Protein AF-A0A8S9JTK6-F1 (afdb_monomer)

Organism: Brassica cretica (NCBI:txid69181)

Secondary structure (DSSP, 8-state):
-EEEEHHHHS-TTTTT-EEEE--TT-B-TTS-BHHHHHHHHHHHH-----HHHHHHHHHHTSGGG------SS-EEESSSSSEEEEE-TTS-HHHHHHHHHHHH----EEGGGG-GGGTTEEEEE--S-HHHHHHHHHHHHHHT-

Foldseek 3Di:
DDKFACCWQPVCPVLDDIDDDQDQPDADPVRHGPVVVVVVCCVPVHDDGDPVSVVSVVVSPDPPRADDDDDPFPWDDPRRTQKIKGAAPPDFLVVVQVCLCVQQVDGWARQCVVPPVGTRIIIDGNDDDPVVNVSSVVSVVVVPD

Nearest PDB structures (foldseek):
  3ei8-assembly1_B  TM=8.251E-01  e=1.585E-19  Arabidopsis thaliana
  3ei6-assembly1_B  TM=8.222E-01  e=2.039E-19  Arabidopsis thaliana
  3eia-assembly1_B  TM=8.242E-01  e=7.175E-19  Arabidopsis thaliana
  4fl0-assembly1_A  TM=8.344E-01  e=3.163E-14  Arabidopsis thaliana
  3qgu-assembly1_A  TM=8.2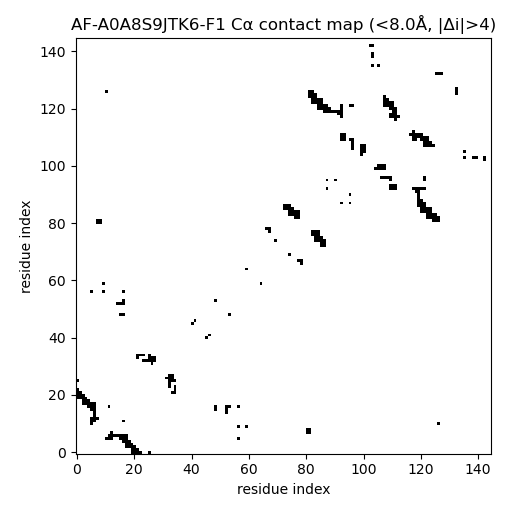63E-01  e=6.728E-14  Chlamydomonas reinhardtii

pLDDT: mean 79.32, std 15.25, range [37.34, 97.19]

Sequence (145 aa):
METASFSKYAGFTGVRLGWTVIPKQLLYSDGFPVAKDFNRIVCTCFNGASNLSQAGALACLTPQGLETHSLGYDVYGGKNAPYVWVHFPNQSSWDVFAEILGKTHVVTTPGSGFGPGGEGFVRVSAFGHRENILEACLRFKKLYK

InterPro domains:
  IPR015421 Pyridoxal phosphate-dependent transferase, major domain [G3DSA:3.40.640.10] (1-60)
  IPR015422 Pyridoxal phospha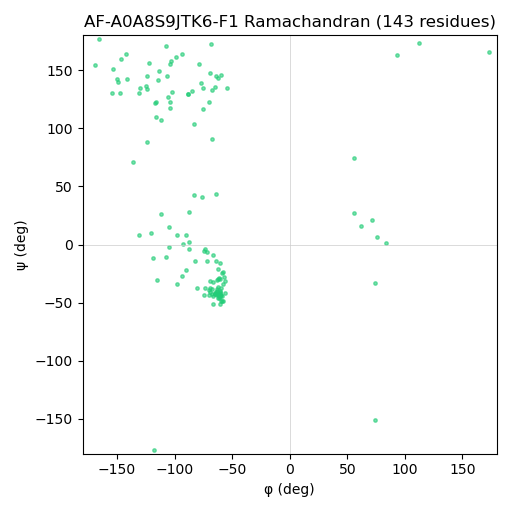te-dependent transferase, small domain [G3DSA:3.90.1150.10] (61-145)
  IPR015424 Pyridoxal phosphate-dependent transferase [SSF53383] (4-144)
  IPR019942 LL-diaminopimelate aminotransferase/aminotransferase ALD1 [PTHR43144] (1-145)

Solvent-accessible surface area (backbone atoms only — not comparable to full-atom values): 8696 Å² total; per-residue (Å²): 118,49,78,53,45,38,37,63,76,70,67,24,68,87,56,60,44,64,54,71,51,63,57,84,87,43,51,46,97,88,64,51,49,49,52,58,56,53,48,55,47,42,74,70,78,47,91,73,75,57,68,69,36,52,55,53,53,61,64,62,75,44,89,89,76,78,86,83,90,90,70,101,58,64,65,43,71,45,81,90,39,62,33,35,40,36,58,40,84,100,42,56,16,62,56,54,36,51,49,44,32,73,78,60,72,45,88,64,41,38,19,44,82,79,38,81,89,24,54,26,21,36,38,42,71,65,81,64,58,69,70,56,49,52,49,51,52,51,42,49,54,64,74,75,104

Radius of gyration: 19.82 Å; Cα contacts (8 Å, |Δi|>4): 180; chains: 1; bounding box: 39×30×56 Å

Structure (mmCIF, N/CA/C/O backbone):
data_AF-A0A8S9JTK6-F1
#
_entry.id   AF-A0A8S9JTK6-F1
#
loop_
_atom_site.group_PDB
_atom_site.id
_atom_site.type_symbol
_atom_site.label_atom_id
_atom_site.label_alt_id
_atom_site.label_comp_id
_atom_site.label_asym_id
_atom_site.label_entity_id
_atom_site.label_seq_id
_atom_site.pdbx_PDB_ins_code
_atom_site.Cartn_x
_atom_site.Cartn_y
_atom_site.Cartn_z
_atom_site.occupancy
_atom_site.B_iso_or_equiv
_atom_site.auth_seq_id
_atom_site.auth_comp_id
_atom_site.auth_asym_id
_atom_site.auth_atom_id
_atom_site.pdbx_PDB_model_num
ATOM 1 N N . MET A 1 1 ? 9.602 -10.463 -11.609 1.00 78.44 1 MET A N 1
ATOM 2 C CA . MET A 1 1 ? 9.768 -9.002 -11.456 1.00 78.44 1 MET A CA 1
ATOM 3 C C . MET A 1 1 ? 9.157 -8.633 -10.126 1.00 78.44 1 MET A C 1
ATOM 5 O O . MET A 1 1 ? 8.069 -9.113 -9.843 1.00 78.44 1 MET A O 1
ATOM 9 N N . GLU A 1 2 ? 9.838 -7.824 -9.328 1.00 81.31 2 GLU A N 1
ATOM 10 C CA . GLU A 1 2 ? 9.351 -7.402 -8.011 1.00 81.31 2 GLU A CA 1
ATOM 11 C C . GLU A 1 2 ? 9.340 -5.882 -7.940 1.00 81.31 2 GLU A C 1
ATOM 13 O O . GLU A 1 2 ? 10.293 -5.246 -8.384 1.00 81.31 2 GLU A O 1
ATOM 18 N N . THR A 1 3 ? 8.276 -5.295 -7.395 1.00 83.69 3 THR A N 1
ATOM 19 C CA . THR A 1 3 ? 8.165 -3.847 -7.189 1.00 83.69 3 THR A CA 1
ATOM 20 C C . THR A 1 3 ? 7.891 -3.558 -5.720 1.00 83.69 3 THR A C 1
ATOM 22 O O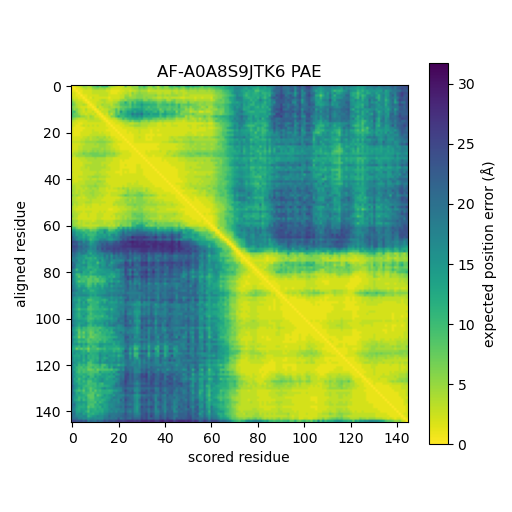 . THR A 1 3 ? 7.058 -4.209 -5.091 1.00 83.69 3 THR A O 1
ATOM 25 N N . ALA A 1 4 ? 8.619 -2.599 -5.160 1.00 71.69 4 ALA A N 1
ATOM 26 C CA . ALA A 1 4 ? 8.540 -2.239 -3.753 1.00 71.69 4 ALA A CA 1
ATOM 27 C C . ALA A 1 4 ? 8.672 -0.723 -3.569 1.00 71.69 4 ALA A C 1
ATOM 29 O O . ALA A 1 4 ? 9.052 0.020 -4.476 1.00 71.69 4 ALA A O 1
ATOM 30 N N . SER A 1 5 ? 8.285 -0.226 -2.392 1.00 71.81 5 SER A N 1
ATOM 31 C CA . SER A 1 5 ? 8.175 1.214 -2.155 1.00 71.81 5 SER A CA 1
ATOM 32 C C . SER A 1 5 ? 8.496 1.609 -0.723 1.00 71.81 5 SER A C 1
ATOM 34 O O . SER A 1 5 ? 7.857 1.132 0.216 1.00 71.81 5 SER A O 1
ATOM 36 N N . PHE A 1 6 ? 9.365 2.611 -0.564 1.00 65.19 6 PHE A N 1
ATOM 37 C CA . PHE A 1 6 ? 9.635 3.257 0.722 1.00 65.19 6 PHE A CA 1
ATOM 38 C C . PHE A 1 6 ? 8.394 3.912 1.334 1.00 65.19 6 PHE A C 1
ATOM 40 O O . PHE A 1 6 ? 8.367 4.151 2.537 1.00 65.19 6 PHE A O 1
ATOM 47 N N . SER A 1 7 ? 7.317 4.143 0.570 1.00 68.25 7 SER A N 1
ATOM 48 C CA . SER A 1 7 ? 6.050 4.611 1.147 1.00 68.25 7 SER A CA 1
ATOM 49 C C . SER A 1 7 ? 5.511 3.667 2.223 1.00 68.25 7 SER A C 1
ATOM 51 O O . SER A 1 7 ? 4.812 4.123 3.119 1.00 68.25 7 SER A O 1
ATOM 53 N N . LYS A 1 8 ? 5.836 2.372 2.137 1.00 58.72 8 LYS A N 1
ATOM 54 C CA . LYS A 1 8 ? 5.402 1.342 3.085 1.00 58.72 8 LYS A CA 1
ATOM 55 C C . LYS A 1 8 ? 6.523 0.857 4.001 1.00 58.72 8 LYS A C 1
ATOM 57 O O . LYS A 1 8 ? 6.225 0.180 4.962 1.00 58.72 8 LYS A O 1
ATOM 62 N N . TYR A 1 9 ? 7.779 1.204 3.744 1.00 51.19 9 TYR A N 1
ATOM 63 C CA . TYR A 1 9 ? 8.889 0.858 4.644 1.00 51.19 9 TYR A CA 1
ATOM 64 C C . TYR A 1 9 ? 9.274 2.013 5.573 1.00 51.19 9 TYR A C 1
ATOM 66 O O . TYR A 1 9 ? 9.632 1.789 6.718 1.00 51.19 9 TYR A O 1
ATOM 74 N N . ALA A 1 10 ? 9.157 3.251 5.095 1.00 56.41 10 ALA A N 1
ATOM 75 C CA . ALA A 1 10 ? 9.660 4.448 5.764 1.00 56.41 10 ALA A CA 1
ATOM 76 C C . ALA A 1 10 ? 8.621 5.580 5.855 1.00 56.41 10 ALA A C 1
ATOM 78 O O . ALA A 1 10 ? 8.956 6.708 6.202 1.00 56.41 10 ALA A O 1
ATOM 79 N N . GLY A 1 11 ? 7.361 5.324 5.485 1.00 57.81 11 GLY A N 1
ATOM 80 C CA . GLY A 1 11 ? 6.314 6.353 5.488 1.00 57.81 11 GLY A CA 1
ATOM 81 C C . GLY A 1 11 ? 6.468 7.406 4.385 1.00 57.81 11 GLY A C 1
ATOM 82 O O . GLY A 1 11 ? 5.899 8.488 4.473 1.00 57.81 11 GLY A O 1
ATOM 83 N N . PHE A 1 12 ? 7.197 7.102 3.303 1.00 70.06 12 PHE A N 1
ATOM 84 C CA . PHE A 1 12 ? 7.439 8.017 2.172 1.00 70.06 12 PHE A CA 1
ATOM 85 C C . PHE A 1 12 ? 6.219 8.148 1.241 1.00 70.06 12 PHE A C 1
ATOM 87 O O . PHE A 1 12 ? 6.339 8.111 0.011 1.00 70.06 12 PHE A O 1
ATOM 94 N N . THR A 1 13 ? 5.008 8.228 1.791 1.00 70.81 13 THR A N 1
ATOM 95 C CA . THR A 1 13 ? 3.777 8.406 1.007 1.00 70.81 13 THR A CA 1
ATOM 96 C C . THR A 1 13 ? 3.847 9.707 0.203 1.00 70.81 13 THR A C 1
ATOM 98 O O . THR A 1 13 ? 3.602 9.665 -1.003 1.00 70.81 13 THR A O 1
ATOM 101 N N . GLY A 1 14 ? 4.326 10.795 0.823 1.00 66.62 14 GLY A N 1
ATOM 102 C CA . GLY A 1 14 ? 4.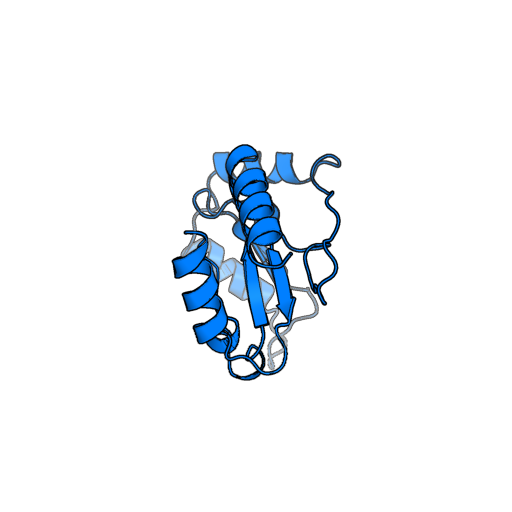598 12.091 0.182 1.00 66.62 14 GLY A CA 1
ATOM 103 C C . GLY A 1 14 ? 6.014 12.276 -0.381 1.00 66.62 14 GLY A C 1
ATOM 104 O O . GLY A 1 14 ? 6.195 13.064 -1.298 1.00 66.62 14 GLY A O 1
ATOM 105 N N . VAL A 1 15 ? 7.009 11.521 0.101 1.00 66.12 15 VAL A N 1
ATOM 106 C CA . VAL A 1 15 ? 8.427 11.658 -0.314 1.00 66.12 15 VAL A CA 1
ATOM 107 C C . VAL A 1 15 ? 8.730 10.908 -1.626 1.00 66.12 15 VAL A C 1
ATOM 109 O O . VAL A 1 15 ? 9.728 11.176 -2.279 1.00 66.12 15 VAL A O 1
ATOM 112 N N . ARG A 1 16 ? 7.831 10.019 -2.076 1.00 77.12 16 ARG A N 1
ATOM 113 C CA . ARG A 1 16 ? 7.831 9.383 -3.413 1.00 77.12 16 ARG A CA 1
ATOM 114 C C . ARG A 1 16 ? 9.132 8.647 -3.763 1.00 77.12 16 ARG A C 1
ATOM 116 O O . ARG A 1 16 ? 9.902 9.082 -4.614 1.00 77.12 16 ARG A O 1
ATOM 123 N N . LEU A 1 17 ? 9.342 7.473 -3.162 1.00 71.88 17 LEU A N 1
ATOM 124 C CA . LEU A 1 17 ? 10.438 6.593 -3.568 1.00 71.88 17 LEU A CA 1
ATOM 125 C C . LEU A 1 17 ? 10.052 5.111 -3.553 1.00 71.88 17 LEU A C 1
ATOM 127 O O . LEU A 1 17 ? 9.298 4.637 -2.696 1.00 71.88 17 LEU A O 1
ATOM 131 N N . GLY A 1 18 ? 10.569 4.377 -4.530 1.00 81.69 18 GLY A N 1
ATOM 132 C CA . GLY A 1 18 ? 10.387 2.943 -4.697 1.00 81.69 18 GLY A CA 1
ATOM 133 C C . GLY A 1 18 ? 11.384 2.390 -5.701 1.00 81.69 18 GLY A C 1
ATOM 134 O O . GLY A 1 18 ? 12.173 3.141 -6.273 1.00 81.69 18 GLY A O 1
ATOM 135 N N . TRP A 1 19 ? 11.362 1.079 -5.885 1.00 86.75 19 TRP A N 1
ATOM 136 C CA . TRP A 1 19 ? 12.274 0.382 -6.779 1.00 86.75 19 TRP A CA 1
ATOM 137 C C . TRP A 1 19 ? 11.585 -0.819 -7.422 1.00 86.75 19 TRP A C 1
ATOM 139 O O . TRP A 1 19 ? 10.576 -1.324 -6.925 1.00 86.75 19 TRP A O 1
ATOM 149 N N . THR A 1 20 ? 12.152 -1.274 -8.535 1.00 89.19 20 THR A N 1
ATOM 150 C CA . THR A 1 20 ? 11.728 -2.490 -9.227 1.00 89.19 20 THR A CA 1
ATOM 151 C C . THR A 1 20 ? 12.961 -3.338 -9.512 1.00 89.19 20 THR A C 1
ATOM 153 O O . THR A 1 20 ? 13.949 -2.828 -10.035 1.00 89.19 20 THR A O 1
ATOM 156 N N . VAL A 1 21 ? 12.910 -4.624 -9.168 1.00 87.75 21 VAL A N 1
ATOM 157 C CA . VAL A 1 21 ? 13.961 -5.605 -9.457 1.00 87.75 21 VAL A CA 1
ATOM 158 C C . VAL A 1 21 ? 13.507 -6.484 -10.617 1.00 87.75 21 VAL A C 1
ATOM 160 O O . VAL A 1 21 ? 12.462 -7.143 -10.560 1.00 87.75 21 VAL A O 1
ATOM 163 N N . ILE A 1 22 ? 14.308 -6.503 -11.683 1.00 90.81 22 ILE A N 1
ATOM 164 C CA . ILE A 1 22 ? 14.069 -7.331 -12.867 1.00 90.81 22 ILE A CA 1
ATOM 165 C C . ILE A 1 22 ? 15.219 -8.336 -12.988 1.00 90.81 22 ILE A C 1
ATOM 167 O O . ILE A 1 22 ? 16.349 -7.931 -13.266 1.00 90.81 22 ILE A O 1
ATOM 171 N N . PRO A 1 23 ? 14.965 -9.634 -12.748 1.00 90.62 23 PRO A N 1
ATOM 172 C CA . PRO A 1 23 ? 16.014 -10.641 -12.796 1.00 90.62 23 PRO A CA 1
ATOM 173 C C . PRO A 1 23 ? 16.522 -10.864 -14.226 1.00 90.62 23 PRO A C 1
ATOM 175 O O . PRO A 1 23 ? 15.753 -10.787 -15.183 1.00 90.62 23 PRO A O 1
ATOM 178 N N . LYS A 1 24 ? 17.811 -11.198 -14.373 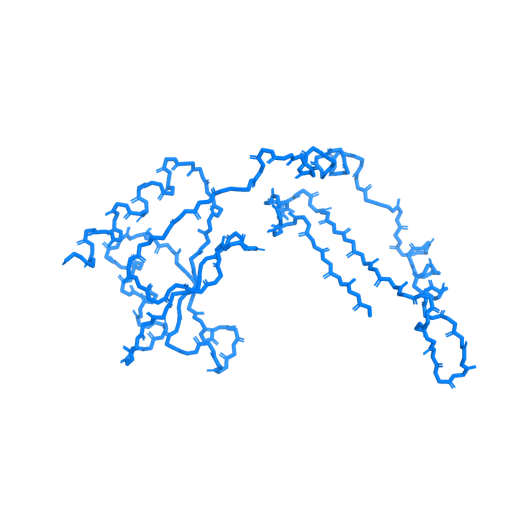1.00 92.06 24 LYS A N 1
ATOM 179 C CA . LYS A 1 24 ? 18.457 -11.403 -15.686 1.00 92.06 24 LYS A CA 1
ATOM 180 C C . LYS A 1 24 ? 17.861 -12.573 -16.471 1.00 92.06 24 LYS A C 1
ATOM 182 O O . LYS A 1 24 ? 17.844 -12.528 -17.693 1.00 92.06 24 LYS A O 1
ATOM 187 N N . GLN A 1 25 ? 17.368 -13.592 -15.770 1.00 94.69 25 GLN A N 1
ATOM 188 C CA . GLN A 1 25 ? 16.712 -14.755 -16.365 1.00 94.69 25 GLN A CA 1
ATOM 189 C C . GLN A 1 25 ? 15.294 -14.473 -16.892 1.00 94.69 25 GLN A C 1
ATOM 191 O O . GLN A 1 25 ? 14.683 -15.364 -17.473 1.00 94.69 25 GLN A O 1
ATOM 196 N N . LEU A 1 26 ? 14.743 -13.269 -16.679 1.00 93.81 26 LEU A N 1
ATOM 197 C CA . LEU A 1 26 ? 13.424 -12.914 -17.195 1.00 93.81 26 LEU A CA 1
ATOM 198 C C . LEU A 1 26 ? 13.530 -12.461 -18.653 1.00 93.81 26 LEU A C 1
ATOM 200 O O . LEU A 1 26 ? 13.941 -11.333 -18.946 1.00 93.81 26 LEU A O 1
ATOM 204 N N . LEU A 1 27 ? 13.133 -13.360 -19.546 1.00 96.81 27 LEU A N 1
ATOM 205 C CA . LEU A 1 27 ? 13.108 -13.158 -20.987 1.00 96.81 27 LEU A CA 1
ATOM 206 C C . LEU A 1 27 ? 11.658 -13.161 -21.484 1.00 96.81 27 LEU A C 1
ATOM 208 O O . LEU A 1 27 ? 10.801 -13.834 -20.907 1.00 96.81 27 LEU A O 1
ATOM 212 N N . TYR A 1 28 ? 11.387 -12.419 -22.550 1.00 97.06 28 TYR A N 1
ATOM 213 C CA . TYR A 1 28 ? 10.167 -12.579 -23.333 1.00 97.06 28 TYR A CA 1
ATOM 214 C C . TYR A 1 28 ? 10.170 -13.920 -24.082 1.00 97.06 28 TYR A C 1
ATOM 216 O O . TYR A 1 28 ? 11.168 -14.644 -24.113 1.00 97.06 28 TYR A O 1
ATOM 224 N N . SER A 1 29 ? 9.041 -14.252 -24.709 1.00 97.19 29 SER A N 1
ATOM 225 C CA . SER A 1 29 ? 8.873 -15.472 -25.511 1.00 97.19 29 SER A CA 1
ATOM 226 C C . SER A 1 29 ? 9.854 -15.593 -26.682 1.00 97.19 29 SER A C 1
ATOM 228 O O . SER A 1 29 ? 10.126 -16.699 -27.130 1.00 97.19 29 SER A O 1
ATOM 230 N N . ASP A 1 30 ? 10.381 -14.473 -27.174 1.00 97.00 30 ASP A N 1
ATOM 231 C CA . ASP A 1 30 ? 11.392 -14.405 -28.235 1.00 97.00 30 ASP A CA 1
ATOM 232 C C . ASP A 1 30 ? 12.839 -14.489 -27.701 1.00 97.00 30 ASP A C 1
ATOM 234 O O . ASP A 1 30 ? 13.798 -14.409 -28.467 1.00 97.00 30 ASP A O 1
ATOM 238 N N . GLY A 1 31 ? 13.011 -14.650 -26.385 1.00 96.56 31 GLY A N 1
ATOM 239 C CA . GLY A 1 31 ? 14.309 -14.678 -25.716 1.00 96.56 31 GLY A CA 1
ATOM 240 C C . GLY A 1 31 ? 14.883 -13.297 -25.385 1.00 96.56 31 GLY A C 1
ATOM 241 O O . GLY A 1 31 ? 15.975 -13.220 -24.816 1.00 96.56 31 GLY A O 1
ATOM 242 N N . PHE A 1 32 ? 14.185 -12.198 -25.690 1.00 96.25 32 PHE A N 1
ATOM 243 C CA . PHE A 1 32 ? 14.689 -10.857 -25.409 1.00 96.25 32 PHE A CA 1
ATOM 244 C C . PHE A 1 32 ? 14.596 -10.509 -23.906 1.00 96.25 32 PHE A C 1
ATOM 246 O O . PHE A 1 32 ? 13.559 -10.747 -23.283 1.00 96.25 32 PHE A O 1
ATOM 253 N N . PRO A 1 33 ? 15.641 -9.932 -23.271 1.00 97.12 33 PRO A N 1
ATOM 254 C CA . PRO A 1 33 ? 15.604 -9.632 -21.839 1.00 97.12 33 PRO A CA 1
ATOM 255 C C . PRO A 1 33 ? 14.647 -8.490 -21.480 1.00 97.12 33 PRO A C 1
ATOM 257 O O . PRO A 1 33 ? 14.860 -7.344 -21.879 1.00 97.12 33 PRO A O 1
ATOM 260 N N . VAL A 1 34 ? 13.680 -8.763 -20.600 1.00 96.50 34 VAL A N 1
ATOM 261 C CA . VAL A 1 34 ? 12.669 -7.782 -20.150 1.00 96.50 34 VAL A CA 1
ATOM 262 C C . VAL A 1 34 ? 13.308 -6.539 -19.515 1.00 96.50 34 VAL A C 1
ATOM 264 O O . VAL A 1 34 ? 12.827 -5.419 -19.678 1.00 96.50 34 VAL A O 1
ATOM 267 N N . ALA A 1 35 ? 14.443 -6.708 -18.828 1.00 94.12 35 ALA A N 1
ATOM 268 C CA . ALA A 1 35 ? 15.167 -5.603 -18.198 1.00 94.12 35 ALA A CA 1
ATOM 269 C C . ALA A 1 35 ? 15.656 -4.542 -19.202 1.00 94.12 35 ALA A C 1
ATOM 271 O O . ALA A 1 35 ? 15.762 -3.371 -18.837 1.00 94.12 35 ALA A O 1
ATOM 272 N N . LYS A 1 36 ? 15.939 -4.925 -20.458 1.00 96.00 36 LYS A N 1
ATOM 273 C CA . LYS A 1 36 ? 16.396 -3.980 -21.488 1.00 96.00 36 LYS A CA 1
ATOM 274 C C . LYS A 1 36 ? 15.279 -3.035 -21.915 1.00 96.00 36 LYS A C 1
ATOM 276 O O . LYS A 1 36 ? 15.511 -1.829 -21.984 1.00 96.00 36 LYS A O 1
ATOM 281 N N . ASP A 1 37 ? 14.073 -3.556 -22.117 1.00 97.00 37 ASP A N 1
ATOM 282 C CA . ASP A 1 37 ? 12.919 -2.719 -22.453 1.00 97.00 37 ASP A CA 1
ATOM 283 C C . ASP A 1 37 ? 12.476 -1.866 -21.275 1.00 97.00 37 ASP A C 1
ATOM 285 O O . ASP A 1 37 ? 12.192 -0.683 -21.445 1.00 97.00 37 ASP A O 1
ATOM 289 N N . PHE A 1 38 ? 12.509 -2.408 -20.056 1.00 93.88 38 PHE A N 1
ATOM 290 C CA . PHE A 1 38 ? 12.233 -1.598 -18.874 1.00 93.88 38 PHE A CA 1
ATOM 291 C C . PHE A 1 38 ? 13.230 -0.439 -18.734 1.00 93.88 38 PHE A C 1
ATOM 293 O O . PHE A 1 38 ? 12.825 0.692 -18.477 1.00 93.88 38 PHE A O 1
ATOM 300 N N . ASN A 1 39 ? 14.523 -0.682 -18.981 1.00 95.00 39 ASN A N 1
ATOM 301 C CA . ASN A 1 39 ? 15.528 0.381 -19.023 1.00 95.00 39 ASN A CA 1
ATOM 302 C C . ASN A 1 39 ? 15.215 1.413 -20.118 1.00 95.00 39 ASN A C 1
ATOM 304 O O . ASN A 1 39 ? 15.282 2.614 -19.874 1.00 95.00 39 ASN A O 1
ATOM 308 N N . ARG A 1 40 ? 14.816 0.961 -21.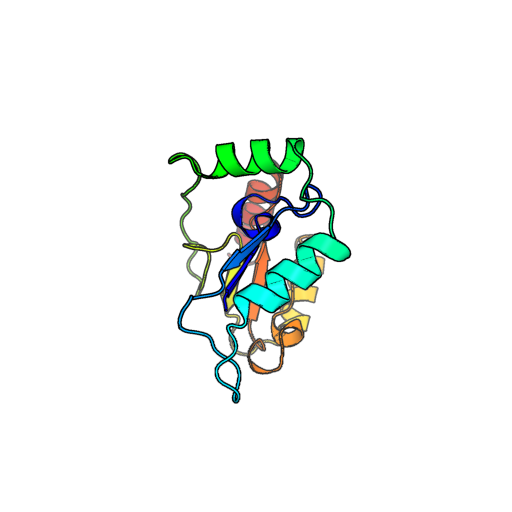313 1.00 95.88 40 ARG A N 1
ATOM 309 C CA . ARG A 1 40 ? 14.430 1.846 -22.420 1.00 95.88 40 ARG A CA 1
ATOM 310 C C . ARG A 1 40 ? 13.207 2.707 -22.090 1.00 95.88 40 ARG A C 1
ATOM 312 O O . ARG A 1 40 ? 13.172 3.863 -22.511 1.00 95.88 40 ARG A O 1
ATOM 319 N N . ILE A 1 41 ? 12.231 2.173 -21.356 1.00 95.19 41 ILE A N 1
ATOM 320 C CA . ILE A 1 41 ? 11.067 2.922 -20.861 1.00 95.19 41 ILE A CA 1
ATOM 321 C C . ILE A 1 41 ? 11.520 3.958 -19.831 1.00 95.19 41 ILE A C 1
ATOM 323 O O . ILE A 1 41 ? 11.212 5.138 -19.983 1.00 95.19 41 ILE A O 1
ATOM 327 N N . VAL A 1 42 ? 12.297 3.552 -18.821 1.00 92.19 42 VAL A N 1
ATOM 328 C CA . VAL A 1 42 ? 12.772 4.457 -17.765 1.00 92.19 42 VAL A CA 1
ATOM 329 C C . VAL A 1 42 ? 13.591 5.604 -18.355 1.00 92.19 42 VAL A C 1
ATOM 331 O O . VAL A 1 42 ? 13.271 6.751 -18.086 1.00 92.19 42 VAL A O 1
ATOM 334 N N . CYS A 1 43 ? 14.561 5.336 -19.233 1.00 92.88 43 CYS A N 1
ATOM 335 C CA . CYS A 1 43 ? 15.404 6.374 -19.839 1.00 92.88 43 CYS A CA 1
ATOM 336 C C . CYS A 1 43 ? 14.666 7.336 -20.786 1.00 92.88 43 CYS A C 1
ATOM 338 O O . CYS A 1 43 ? 15.266 8.295 -21.259 1.00 92.88 43 CYS A O 1
ATOM 340 N N . THR A 1 44 ? 13.406 7.078 -21.138 1.00 94.56 44 THR A N 1
ATOM 341 C CA . THR A 1 44 ? 12.627 7.953 -22.037 1.00 94.56 44 THR A CA 1
ATOM 342 C C . THR A 1 44 ? 11.441 8.601 -21.358 1.00 94.56 44 THR A C 1
ATOM 344 O O . THR A 1 44 ? 11.074 9.715 -21.713 1.00 94.56 44 THR A O 1
ATOM 347 N N . CYS A 1 45 ? 10.850 7.931 -20.376 1.00 92.31 45 CYS A N 1
ATOM 348 C CA . CYS A 1 45 ? 9.671 8.416 -19.674 1.00 92.31 45 CYS A CA 1
ATOM 349 C C . CYS A 1 45 ? 9.994 8.938 -18.268 1.00 92.31 45 CYS A C 1
ATOM 351 O O . CYS A 1 45 ? 9.086 9.386 -17.570 1.00 92.31 45 CYS A O 1
ATOM 353 N N . PHE A 1 46 ? 11.253 8.864 -17.819 1.00 91.94 46 PHE A N 1
ATOM 354 C CA . PHE A 1 46 ? 11.632 9.232 -16.460 1.00 91.94 46 PHE A CA 1
ATOM 355 C C . PHE A 1 46 ? 13.061 9.786 -16.364 1.00 91.94 46 PHE A C 1
ATOM 357 O O . PHE A 1 46 ? 13.994 9.261 -16.960 1.00 91.94 46 PHE A O 1
ATOM 364 N N . ASN A 1 47 ? 13.246 10.819 -15.539 1.00 92.38 47 ASN A N 1
ATOM 365 C CA . ASN A 1 47 ? 14.544 11.482 -15.338 1.00 92.38 47 ASN A CA 1
ATOM 366 C C . ASN A 1 47 ? 15.216 11.114 -14.005 1.00 92.38 47 ASN A C 1
ATOM 368 O O . ASN A 1 47 ? 16.147 11.783 -13.565 1.00 92.38 47 ASN A O 1
ATOM 372 N N . GLY A 1 48 ? 14.748 10.052 -13.349 1.00 88.25 48 GLY A N 1
ATOM 373 C CA . GLY A 1 48 ? 15.242 9.637 -12.040 1.00 88.25 48 GLY A CA 1
ATOM 374 C C . GLY A 1 48 ? 14.433 10.209 -10.875 1.00 88.25 48 GLY A C 1
ATOM 375 O O . GLY A 1 48 ? 13.630 11.133 -11.014 1.00 88.25 48 GLY A O 1
ATOM 376 N N . ALA A 1 49 ? 14.608 9.597 -9.704 1.00 86.88 49 ALA A N 1
ATOM 377 C CA . ALA A 1 49 ? 13.924 10.008 -8.483 1.00 86.88 49 ALA A CA 1
ATOM 378 C C . ALA A 1 49 ? 14.593 11.238 -7.848 1.00 86.88 49 ALA A C 1
ATOM 380 O O . ALA A 1 49 ? 15.795 11.446 -8.011 1.00 86.88 49 ALA A O 1
ATOM 381 N N . SER A 1 50 ? 13.839 12.012 -7.060 1.00 89.38 50 SER A N 1
ATOM 382 C CA . SER A 1 50 ? 14.383 13.158 -6.317 1.00 89.38 50 SER A CA 1
ATOM 383 C C . SER A 1 50 ? 15.577 12.751 -5.444 1.00 89.38 50 SER A C 1
ATOM 385 O O . SER A 1 50 ? 15.531 11.750 -4.726 1.00 89.38 50 SER A O 1
ATOM 387 N N . ASN A 1 51 ? 16.642 13.550 -5.489 1.00 79.00 51 ASN A N 1
ATOM 388 C CA . ASN A 1 51 ? 17.855 13.363 -4.693 1.00 79.00 51 ASN A CA 1
ATOM 389 C C . ASN A 1 51 ? 17.585 13.399 -3.175 1.00 79.00 51 ASN A C 1
ATOM 391 O O . ASN A 1 51 ? 18.155 12.596 -2.439 1.00 79.00 51 ASN A O 1
ATOM 395 N N . LEU A 1 52 ? 16.674 14.261 -2.707 1.00 64.25 52 LEU A N 1
ATOM 396 C CA . LEU A 1 52 ? 16.272 14.328 -1.296 1.00 64.25 52 LEU A CA 1
ATOM 397 C C . LEU A 1 52 ? 15.568 13.043 -0.849 1.00 64.25 52 LEU A C 1
ATOM 399 O O . LEU A 1 52 ? 15.863 12.502 0.217 1.00 64.25 52 LEU A O 1
ATOM 403 N N . SER A 1 53 ? 14.683 12.511 -1.692 1.00 69.38 53 SER A N 1
ATOM 404 C CA . SER A 1 53 ? 14.002 11.245 -1.429 1.00 69.38 53 SER A CA 1
ATOM 405 C C . SER A 1 53 ? 14.989 10.081 -1.358 1.00 69.38 53 SER A C 1
ATOM 407 O O . SER A 1 53 ? 14.855 9.220 -0.490 1.00 69.38 53 SER A O 1
ATOM 409 N N . GLN A 1 54 ? 16.000 10.061 -2.235 1.00 69.12 54 GLN A N 1
ATOM 410 C CA . GLN A 1 54 ? 17.059 9.045 -2.226 1.00 69.12 54 GLN A CA 1
ATOM 411 C C . GLN A 1 54 ? 17.892 9.094 -0.938 1.00 69.12 54 GLN A C 1
ATOM 413 O O . GLN A 1 54 ? 18.130 8.049 -0.332 1.00 69.12 54 GLN A O 1
ATOM 418 N N . ALA A 1 55 ? 18.263 10.291 -0.472 1.00 67.06 55 ALA A N 1
ATOM 419 C CA . ALA A 1 55 ? 18.985 10.466 0.789 1.00 67.06 55 ALA A CA 1
ATOM 420 C C . ALA A 1 55 ? 18.173 9.962 1.995 1.00 67.06 55 ALA A C 1
ATOM 422 O O . ALA A 1 55 ? 18.702 9.248 2.847 1.00 67.06 55 ALA A O 1
ATOM 423 N N . GLY A 1 56 ? 16.872 10.267 2.037 1.00 59.09 56 GLY A N 1
ATOM 424 C CA . GLY A 1 56 ? 15.983 9.772 3.087 1.00 59.09 56 GLY A CA 1
ATOM 425 C C . GLY A 1 56 ? 15.882 8.244 3.107 1.00 59.09 56 GLY A C 1
ATOM 426 O O . GLY A 1 56 ? 15.941 7.636 4.171 1.00 59.09 56 GLY A O 1
ATOM 427 N N . ALA A 1 57 ? 15.768 7.607 1.939 1.00 65.00 57 ALA A N 1
ATOM 428 C CA . ALA A 1 57 ? 15.717 6.149 1.856 1.00 65.00 57 ALA A CA 1
ATOM 429 C C . ALA A 1 57 ? 17.002 5.484 2.346 1.00 65.00 57 ALA A C 1
ATOM 431 O O . ALA A 1 57 ? 16.926 4.455 3.012 1.00 65.00 57 ALA A O 1
ATOM 432 N N . LEU A 1 58 ? 18.164 6.075 2.054 1.00 67.88 58 LEU A N 1
ATOM 433 C CA . LEU A 1 58 ? 19.451 5.564 2.520 1.00 67.88 58 LEU A CA 1
ATOM 434 C C . LEU A 1 58 ? 19.519 5.532 4.055 1.00 67.88 58 LEU A C 1
ATOM 436 O O . LEU A 1 58 ? 19.977 4.547 4.627 1.00 67.88 58 LEU A O 1
ATOM 440 N N . ALA A 1 59 ? 18.996 6.565 4.721 1.00 64.12 59 ALA A N 1
ATOM 441 C CA . ALA A 1 59 ? 18.931 6.624 6.181 1.00 64.12 59 ALA A CA 1
ATOM 442 C C . ALA A 1 59 ? 17.987 5.566 6.786 1.00 64.12 59 ALA A C 1
ATOM 444 O O . ALA A 1 59 ? 18.253 5.046 7.869 1.00 64.12 59 ALA A O 1
ATOM 445 N N . CYS A 1 60 ? 16.906 5.207 6.085 1.00 59.38 60 CYS A N 1
ATOM 446 C CA . CYS A 1 60 ? 15.951 4.189 6.536 1.00 59.38 60 CYS A CA 1
ATOM 447 C C . CYS A 1 60 ? 16.487 2.753 6.483 1.00 59.38 60 CYS A C 1
ATOM 449 O O . CYS A 1 60 ? 15.889 1.867 7.085 1.00 59.38 60 CYS A O 1
ATOM 451 N N . LEU A 1 61 ? 17.598 2.504 5.791 1.00 65.25 61 LEU A N 1
ATOM 452 C CA . LEU A 1 61 ? 18.231 1.184 5.711 1.00 65.25 61 LEU A CA 1
ATOM 453 C C . LEU A 1 61 ? 19.221 0.939 6.869 1.00 65.25 61 LEU A C 1
ATOM 455 O O . LEU A 1 61 ? 20.179 0.183 6.717 1.00 65.25 61 LEU A O 1
ATOM 459 N N . THR A 1 62 ? 19.000 1.580 8.024 1.00 59.34 62 THR A N 1
ATOM 460 C CA . THR A 1 62 ? 19.837 1.461 9.228 1.00 59.34 62 THR 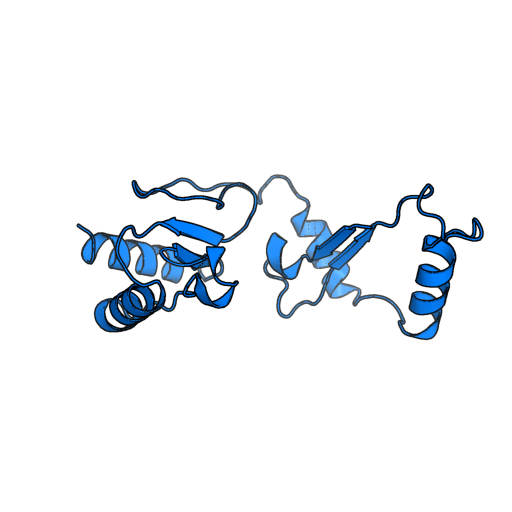A CA 1
ATOM 461 C C . THR A 1 62 ? 19.188 0.575 10.307 1.00 59.34 62 THR A C 1
ATOM 463 O O . THR A 1 62 ? 17.962 0.435 10.339 1.00 59.34 62 THR A O 1
ATOM 466 N N . PRO A 1 63 ? 19.979 -0.041 11.210 1.00 48.72 63 PRO A N 1
ATOM 467 C CA . PRO A 1 63 ? 19.482 -1.049 12.156 1.00 48.72 63 PRO A CA 1
ATOM 468 C C . PRO A 1 63 ? 18.413 -0.569 13.155 1.00 48.72 63 PRO A C 1
ATOM 470 O O . PRO A 1 63 ? 17.673 -1.393 13.680 1.00 48.72 63 PRO A O 1
ATOM 473 N N . GLN A 1 64 ? 18.298 0.737 13.429 1.00 47.53 64 GLN A N 1
ATOM 474 C CA . GLN A 1 64 ? 17.392 1.279 14.457 1.00 47.53 64 GLN A CA 1
ATOM 475 C C . GLN A 1 64 ? 15.882 1.258 14.102 1.00 47.53 64 GLN A C 1
ATOM 477 O O . GLN A 1 64 ? 15.063 1.645 14.933 1.00 47.53 64 GLN A O 1
ATOM 482 N N . GLY A 1 65 ? 15.478 0.841 12.896 1.00 46.41 65 GLY A N 1
ATOM 483 C CA . GLY A 1 65 ? 14.110 1.033 12.377 1.00 46.41 65 GLY A CA 1
ATOM 484 C C . GLY A 1 65 ? 13.057 -0.059 12.649 1.00 46.41 65 GLY A C 1
ATOM 485 O O . GLY A 1 65 ? 11.986 0.011 12.048 1.00 46.41 65 GLY A O 1
ATOM 486 N N . LEU A 1 66 ? 13.319 -1.081 13.475 1.00 43.38 66 LEU A N 1
ATOM 487 C CA . LEU A 1 66 ? 12.581 -2.361 13.424 1.00 43.38 66 LEU A CA 1
ATOM 488 C C . LEU A 1 66 ? 12.170 -2.946 14.799 1.00 43.38 66 LEU A C 1
ATOM 490 O O . LEU A 1 66 ? 12.688 -3.987 15.170 1.00 43.38 66 LEU A O 1
ATOM 494 N N . GLU A 1 67 ? 11.203 -2.376 15.540 1.00 38.09 67 GLU A N 1
ATOM 495 C CA . GLU A 1 67 ? 10.547 -3.103 16.665 1.00 38.09 67 GLU A CA 1
ATOM 496 C C . GLU A 1 67 ? 9.116 -2.623 17.000 1.00 38.09 67 GLU A C 1
ATOM 498 O O . GLU A 1 67 ? 8.927 -1.427 17.231 1.00 38.09 67 GLU A O 1
ATOM 503 N N . THR A 1 68 ? 8.123 -3.536 17.129 1.00 39.03 68 THR A N 1
ATOM 504 C CA . THR A 1 68 ? 7.038 -3.483 18.162 1.00 39.03 68 THR A CA 1
ATOM 505 C C . THR A 1 68 ? 6.165 -4.764 18.281 1.00 39.03 68 THR A C 1
ATOM 507 O O . THR A 1 68 ? 6.019 -5.518 17.322 1.00 39.03 68 THR A O 1
ATOM 510 N N . HIS A 1 69 ? 5.570 -4.975 19.477 1.00 37.34 69 HIS A N 1
ATOM 511 C CA . HIS A 1 69 ? 4.823 -6.156 19.985 1.00 37.34 69 HIS A CA 1
ATOM 512 C C . HIS A 1 69 ? 3.276 -5.976 20.110 1.00 37.34 69 HIS A C 1
ATOM 514 O O . HIS A 1 69 ? 2.763 -4.866 19.990 1.00 37.34 69 HIS A O 1
ATOM 520 N N . SER A 1 70 ? 2.551 -7.083 20.381 1.00 42.03 70 SER A N 1
ATOM 521 C CA . SER A 1 70 ? 1.101 -7.344 20.183 1.00 42.03 70 SER A CA 1
ATOM 522 C C . SER A 1 70 ? 0.150 -7.192 21.398 1.00 42.03 70 SER A C 1
ATOM 524 O O . SER A 1 70 ? 0.556 -7.291 22.553 1.00 42.03 70 SER A O 1
ATOM 526 N N . LEU A 1 71 ? -1.157 -7.049 21.105 1.00 43.91 71 LEU A N 1
ATOM 527 C CA . LEU A 1 71 ? -2.325 -7.159 22.005 1.00 43.91 71 LEU A CA 1
ATOM 528 C C . LEU A 1 71 ? -3.171 -8.374 21.565 1.00 43.91 71 LEU A C 1
ATOM 530 O O . LEU A 1 71 ? -3.281 -8.590 20.364 1.00 43.91 71 LEU A O 1
ATOM 534 N N . GLY A 1 72 ? -3.738 -9.142 22.506 1.00 52.91 72 GLY A N 1
ATOM 535 C CA . GLY A 1 72 ? -4.295 -10.508 22.359 1.00 52.91 72 GLY A CA 1
ATOM 536 C C . GLY A 1 72 ? -5.516 -10.746 21.450 1.00 52.91 72 GLY A C 1
ATOM 537 O O . GLY A 1 72 ? -6.410 -11.490 21.832 1.00 52.91 72 GLY A O 1
ATOM 538 N N . TYR A 1 73 ? -5.542 -10.141 20.268 1.00 67.06 73 TYR A N 1
ATOM 539 C CA . TYR A 1 73 ? -6.355 -10.552 19.123 1.00 67.06 73 TYR A CA 1
ATOM 540 C C . TYR A 1 73 ? -5.540 -11.482 18.214 1.00 67.06 73 TYR A C 1
ATOM 542 O O . TYR A 1 73 ? -4.306 -11.481 18.278 1.00 67.06 73 TYR A O 1
ATOM 550 N N . ASP A 1 74 ? -6.209 -12.208 17.313 1.00 76.56 74 ASP A N 1
ATOM 551 C CA . ASP A 1 74 ? -5.541 -12.830 16.168 1.00 76.56 74 ASP A CA 1
ATOM 552 C C . ASP A 1 74 ? -5.050 -11.719 15.232 1.00 76.56 74 ASP A C 1
ATOM 554 O O . ASP A 1 74 ? -5.773 -11.192 14.377 1.00 76.56 74 ASP A O 1
ATOM 558 N N . VAL A 1 75 ? -3.811 -11.298 15.481 1.00 73.44 75 VAL A N 1
ATOM 559 C CA . VAL A 1 75 ? -3.135 -10.228 14.762 1.00 73.44 75 VAL A CA 1
ATOM 560 C C . VAL A 1 75 ? -2.121 -10.833 13.806 1.00 73.44 75 VAL A C 1
ATOM 562 O O . VAL A 1 75 ? -1.130 -11.438 14.211 1.00 73.44 75 VAL A O 1
ATOM 565 N N . TYR A 1 76 ? -2.346 -10.599 12.522 1.00 74.69 76 TYR A N 1
ATOM 566 C CA . TYR A 1 76 ? -1.433 -10.952 11.446 1.00 74.69 76 TYR A CA 1
ATOM 567 C C . TYR A 1 76 ? -0.692 -9.700 10.961 1.00 74.69 76 TYR A C 1
ATOM 569 O O . TYR A 1 76 ? -1.143 -8.565 11.136 1.00 74.69 76 TYR A O 1
ATOM 577 N N . GLY A 1 77 ? 0.464 -9.880 10.324 1.00 72.06 77 GLY A N 1
ATOM 578 C CA . GLY A 1 77 ? 1.293 -8.749 9.899 1.00 72.06 77 GLY A CA 1
ATOM 579 C C . GLY A 1 77 ? 2.018 -8.081 11.074 1.00 72.06 77 GLY A C 1
ATOM 580 O O . GLY A 1 77 ? 2.409 -8.750 12.025 1.00 72.06 77 GLY A O 1
ATOM 581 N N . GLY A 1 78 ? 2.299 -6.781 10.981 1.00 63.22 78 GLY A N 1
ATOM 582 C CA . GLY A 1 78 ? 3.016 -6.013 12.012 1.00 63.22 78 GLY A CA 1
ATOM 583 C C . GLY A 1 78 ? 4.526 -6.273 12.113 1.00 63.22 78 GLY A C 1
ATOM 584 O O . GLY A 1 78 ? 5.281 -5.344 12.367 1.00 63.22 78 GLY A O 1
ATOM 585 N N . LYS A 1 79 ? 4.997 -7.503 11.855 1.00 58.94 79 LYS A N 1
ATOM 586 C CA . LYS A 1 79 ? 6.429 -7.857 11.939 1.00 58.94 79 LYS A CA 1
ATOM 587 C C . LYS A 1 79 ? 7.264 -7.318 10.772 1.00 58.94 79 LYS A C 1
ATOM 589 O O . LYS A 1 79 ? 8.361 -6.820 10.977 1.00 58.94 79 LYS A O 1
ATOM 594 N N . ASN A 1 80 ? 6.738 -7.429 9.551 1.00 63.69 80 ASN A N 1
ATOM 595 C CA . ASN A 1 80 ? 7.438 -7.060 8.309 1.00 63.69 80 ASN A CA 1
ATOM 596 C C . ASN A 1 80 ? 6.693 -5.975 7.509 1.00 63.69 80 ASN A C 1
ATOM 598 O O . ASN A 1 80 ? 7.011 -5.728 6.347 1.00 63.69 80 ASN A O 1
ATOM 602 N N . ALA A 1 81 ? 5.659 -5.368 8.097 1.00 60.59 81 ALA A N 1
ATOM 603 C CA . ALA A 1 81 ? 4.836 -4.346 7.464 1.00 60.59 81 ALA A CA 1
ATOM 604 C C . ALA A 1 81 ? 4.296 -3.376 8.529 1.00 60.59 81 ALA A C 1
ATOM 606 O O . ALA A 1 81 ? 3.918 -3.829 9.609 1.00 60.59 81 ALA A O 1
ATOM 607 N N . PRO A 1 82 ? 4.196 -2.064 8.244 1.00 72.56 82 PRO A N 1
ATOM 608 C CA . PRO A 1 82 ? 3.774 -1.042 9.210 1.00 72.56 82 PRO A CA 1
ATOM 609 C C . PRO A 1 82 ? 2.246 -0.952 9.326 1.00 72.56 82 PRO A C 1
ATOM 611 O O . PRO A 1 82 ? 1.643 0.123 9.321 1.00 72.56 82 PRO A O 1
ATOM 614 N N . TYR A 1 83 ? 1.597 -2.104 9.358 1.00 74.75 83 TYR A N 1
ATOM 615 C CA . TYR A 1 83 ? 0.184 -2.245 9.641 1.00 74.75 83 TYR A CA 1
ATOM 616 C C . TYR A 1 83 ? -0.050 -3.626 10.228 1.00 74.75 83 TYR A C 1
ATOM 618 O O . TYR A 1 83 ? 0.653 -4.591 9.916 1.00 74.75 83 TYR A O 1
ATOM 626 N N . VAL A 1 84 ? -1.070 -3.706 11.062 1.00 79.12 84 VAL A N 1
ATOM 627 C CA . VAL A 1 84 ? -1.572 -4.961 11.599 1.00 79.12 84 VAL A CA 1
ATOM 628 C C . VAL A 1 84 ? -2.891 -5.300 10.923 1.00 79.12 84 VAL A C 1
ATOM 630 O O . VAL A 1 84 ? -3.672 -4.415 10.558 1.00 79.12 84 VAL A O 1
ATOM 633 N N . TRP A 1 85 ? -3.105 -6.591 10.716 1.00 81.00 85 TRP A N 1
ATOM 634 C CA . TRP A 1 85 ? -4.309 -7.159 10.140 1.00 81.00 85 TRP A CA 1
ATOM 635 C C . TRP A 1 85 ? -5.016 -7.946 11.232 1.00 81.00 85 TRP A C 1
ATOM 637 O O . TRP A 1 85 ? -4.519 -8.979 11.676 1.00 81.00 85 TRP A O 1
ATOM 647 N N . VAL A 1 86 ? -6.118 -7.400 11.728 1.00 85.19 86 VAL A N 1
ATOM 648 C CA . VAL A 1 86 ? -6.786 -7.891 12.934 1.00 85.19 86 VAL A CA 1
ATOM 649 C C . VAL A 1 86 ? -8.055 -8.619 12.525 1.00 85.19 86 VAL A C 1
ATOM 651 O O . VAL A 1 86 ? -8.864 -8.064 11.779 1.00 85.19 86 VAL A O 1
ATOM 654 N N . HIS A 1 87 ? -8.208 -9.857 12.986 1.00 88.81 87 HIS A N 1
ATOM 655 C CA . HIS A 1 87 ? -9.390 -10.671 12.721 1.00 88.81 87 HIS A CA 1
ATOM 656 C C . HIS A 1 87 ? -10.510 -10.373 13.728 1.00 88.81 87 HIS A C 1
ATOM 658 O O . HIS A 1 87 ? -10.278 -10.354 14.936 1.00 88.81 87 HIS A O 1
ATOM 664 N N . PHE A 1 88 ? -11.722 -10.176 13.215 1.00 89.38 88 PHE A N 1
ATOM 665 C CA . PHE A 1 88 ? -12.966 -9.983 13.956 1.00 89.38 88 PHE A CA 1
ATOM 666 C C . PHE A 1 88 ? -13.984 -11.035 13.485 1.00 89.38 88 PHE A C 1
ATOM 668 O O . PHE A 1 88 ? -14.726 -10.800 12.526 1.00 89.38 88 PHE A O 1
ATOM 675 N N . PRO A 1 89 ? -14.003 -12.227 14.108 1.00 87.19 89 PRO A N 1
ATOM 676 C CA . PRO A 1 89 ? -14.850 -13.321 13.653 1.00 87.19 89 PRO A CA 1
ATOM 677 C C . PRO A 1 89 ? -16.337 -12.968 13.785 1.00 87.19 89 PRO A C 1
ATOM 679 O O . PRO A 1 89 ? -16.754 -12.327 14.747 1.00 87.19 89 PRO A O 1
ATOM 682 N N . ASN A 1 90 ? -17.150 -13.451 12.841 1.00 89.38 90 ASN A N 1
ATOM 683 C CA . ASN A 1 90 ? -18.612 -13.279 12.804 1.00 89.38 90 ASN A CA 1
ATOM 684 C C . ASN A 1 90 ? -19.114 -11.826 12.702 1.00 89.38 90 ASN A C 1
ATOM 686 O O . ASN A 1 90 ? -20.295 -11.577 12.940 1.00 89.38 90 ASN A O 1
ATOM 690 N N . GLN A 1 91 ? -18.255 -10.874 12.336 1.00 91.50 91 GLN A N 1
ATOM 691 C CA . GLN A 1 91 ? -18.647 -9.484 12.106 1.00 91.50 91 GLN A CA 1
ATOM 692 C C . GLN A 1 91 ? -18.251 -9.037 10.699 1.00 91.50 91 GLN A C 1
ATOM 694 O O . GLN A 1 91 ? -17.203 -9.420 10.182 1.00 91.50 91 GLN A O 1
ATOM 699 N N . SER A 1 92 ? -19.083 -8.194 10.087 1.00 95.69 92 SER A N 1
ATOM 700 C CA . SER A 1 92 ? -18.717 -7.501 8.851 1.00 95.69 92 SER A CA 1
ATOM 701 C C . SER A 1 92 ? -17.594 -6.505 9.134 1.00 95.69 92 SER A C 1
ATOM 703 O O . SER A 1 92 ? -17.668 -5.700 10.062 1.00 95.69 92 SER A O 1
ATOM 705 N N . SER A 1 93 ? -16.567 -6.512 8.295 1.00 93.88 93 SER A N 1
ATOM 706 C CA . SER A 1 93 ? -15.434 -5.587 8.339 1.00 93.88 93 SER A CA 1
ATOM 707 C C . SER A 1 93 ? -15.864 -4.116 8.273 1.00 93.88 93 SER A C 1
ATOM 709 O O . SER A 1 93 ? -15.218 -3.263 8.885 1.00 93.88 93 SER A O 1
ATOM 711 N N . TRP A 1 94 ? -16.968 -3.813 7.580 1.00 95.00 94 TRP A N 1
ATOM 712 C CA . TRP A 1 94 ? -17.557 -2.470 7.536 1.00 95.00 94 TRP A CA 1
ATOM 713 C C . TRP A 1 94 ? -18.272 -2.086 8.830 1.00 95.00 94 TRP A C 1
ATOM 715 O O . TRP A 1 94 ? -18.155 -0.936 9.255 1.00 95.00 94 TRP A O 1
ATOM 725 N N . ASP A 1 95 ? -18.947 -3.033 9.480 1.00 96.88 95 ASP A N 1
ATOM 726 C CA . ASP A 1 95 ? -19.608 -2.788 10.765 1.00 96.88 95 ASP A CA 1
ATOM 727 C C . ASP A 1 95 ? -18.567 -2.536 11.858 1.00 96.88 95 ASP A C 1
ATOM 729 O O . ASP A 1 95 ? -18.688 -1.578 12.620 1.00 96.88 95 ASP A O 1
ATOM 733 N N . VAL A 1 96 ? -17.483 -3.322 11.873 1.00 93.75 96 VAL A N 1
ATOM 734 C CA . VAL A 1 96 ? -16.355 -3.113 12.794 1.00 93.75 96 VAL A CA 1
ATOM 735 C C . VAL A 1 96 ? -15.686 -1.759 12.535 1.00 93.75 96 VAL A C 1
ATOM 737 O O . VAL A 1 96 ? -15.384 -1.024 13.476 1.00 93.75 96 VAL A O 1
ATOM 740 N N . PHE A 1 97 ? -15.481 -1.380 11.269 1.00 94.19 97 PHE A N 1
ATOM 741 C CA . PHE A 1 97 ? -14.976 -0.048 10.919 1.00 94.19 97 PHE A CA 1
ATOM 742 C C . PHE A 1 97 ? -15.886 1.068 11.459 1.00 94.19 97 PHE A C 1
ATOM 744 O O . PHE A 1 97 ? -15.395 2.003 12.098 1.00 94.19 97 PHE A O 1
ATOM 751 N N . ALA A 1 98 ? -17.198 0.966 11.232 1.00 95.44 98 ALA A N 1
ATOM 752 C CA . ALA A 1 98 ? -18.169 1.961 11.676 1.00 95.44 98 ALA A CA 1
ATOM 753 C C . ALA A 1 98 ? -18.237 2.051 13.209 1.00 95.44 98 ALA A C 1
ATOM 755 O O . ALA A 1 98 ? -18.276 3.153 13.759 1.00 95.44 98 ALA A O 1
ATOM 756 N N . GLU A 1 99 ? -18.188 0.913 13.906 1.00 94.56 99 GLU A N 1
ATOM 757 C CA . GLU A 1 99 ? -18.144 0.846 15.366 1.00 94.56 99 GLU A CA 1
ATOM 758 C C . GLU A 1 99 ? -16.902 1.547 15.926 1.00 94.56 99 GLU A C 1
ATOM 760 O O . GLU A 1 99 ? -17.012 2.405 16.807 1.00 94.56 99 GLU A O 1
ATOM 765 N N . ILE A 1 100 ? -15.722 1.203 15.402 1.00 90.31 100 ILE A N 1
ATOM 766 C CA . ILE A 1 100 ? -14.453 1.785 15.834 1.00 90.31 100 ILE A CA 1
ATOM 767 C C . ILE A 1 100 ? -14.470 3.301 15.618 1.00 90.31 100 ILE A C 1
ATOM 769 O O . ILE A 1 100 ? -14.165 4.057 16.548 1.00 90.31 100 ILE A O 1
ATOM 773 N N . LEU A 1 101 ? -14.867 3.757 14.429 1.00 93.44 101 LEU A N 1
ATOM 774 C CA . LEU A 1 101 ? -14.930 5.179 14.110 1.00 93.44 101 LEU A CA 1
ATOM 775 C C . LEU A 1 101 ? -15.921 5.914 15.021 1.00 93.44 101 LEU A C 1
ATOM 777 O O . LEU A 1 101 ? -15.583 6.959 15.577 1.00 93.44 101 LEU A O 1
ATOM 781 N N . GLY A 1 102 ? -17.116 5.353 15.212 1.00 94.44 102 GLY A N 1
ATOM 782 C CA . GLY A 1 102 ? -18.176 5.961 16.013 1.00 94.44 102 GLY A CA 1
ATOM 783 C C . GLY A 1 102 ? -17.852 6.041 17.505 1.00 94.44 102 GLY A C 1
ATOM 784 O O . GLY A 1 102 ? -18.165 7.043 18.141 1.00 94.44 102 GLY A O 1
ATOM 785 N N . LYS A 1 103 ? -17.206 5.014 18.072 1.00 93.50 103 LYS A N 1
ATOM 786 C CA . LYS A 1 103 ? -16.948 4.925 19.522 1.00 93.50 103 LYS A CA 1
ATOM 787 C C . LYS A 1 103 ? -15.588 5.472 19.953 1.00 93.50 103 LYS A C 1
ATOM 789 O O . LYS A 1 103 ? -15.436 5.875 21.104 1.00 93.50 103 LYS A O 1
ATOM 794 N N . THR A 1 104 ? -14.586 5.457 19.073 1.00 88.94 104 THR A N 1
ATOM 795 C CA . THR A 1 104 ? -13.205 5.849 19.423 1.00 88.94 104 THR A CA 1
ATOM 796 C C . THR A 1 104 ? -12.686 7.043 18.633 1.00 88.94 104 THR A C 1
ATOM 798 O O . THR A 1 104 ? -11.642 7.597 18.985 1.00 88.94 104 THR A O 1
ATOM 801 N N . HIS A 1 105 ? -13.389 7.456 17.575 1.00 92.31 105 HIS A N 1
ATOM 802 C CA . HIS A 1 105 ? -12.910 8.452 16.615 1.00 92.31 105 HIS A CA 1
ATOM 803 C C . HIS A 1 105 ? -11.561 8.077 15.977 1.00 92.31 105 HIS A C 1
ATOM 805 O O . HIS A 1 105 ? -10.788 8.952 15.591 1.00 92.31 105 HIS A O 1
ATOM 811 N N . VAL A 1 106 ? -11.260 6.778 15.886 1.00 82.06 106 VAL A N 1
ATOM 812 C CA . VAL A 1 106 ? -10.085 6.258 15.186 1.00 82.06 106 VAL A CA 1
ATOM 813 C C . VAL A 1 106 ? -10.530 5.718 13.833 1.00 82.06 106 VAL A C 1
ATOM 815 O O . VAL A 1 106 ? -11.489 4.960 13.742 1.00 82.06 106 VAL A O 1
ATOM 818 N N . VAL A 1 107 ? -9.837 6.109 12.768 1.00 90.31 107 VAL A N 1
ATOM 819 C CA . VAL A 1 107 ? -10.102 5.597 11.419 1.00 90.31 107 VAL A CA 1
ATOM 820 C C . VAL A 1 107 ? -9.278 4.331 11.196 1.00 90.31 107 VAL A C 1
ATOM 822 O O . VAL A 1 107 ? -8.062 4.329 11.391 1.00 90.31 107 VAL A O 1
ATOM 825 N N . THR A 1 108 ? -9.928 3.263 10.746 1.00 89.31 108 THR A N 1
ATOM 826 C CA . THR A 1 108 ? -9.282 2.016 10.308 1.00 89.31 108 THR A CA 1
ATOM 827 C C . THR A 1 108 ? -9.577 1.763 8.827 1.00 89.31 108 THR A C 1
ATOM 829 O O . THR A 1 108 ? -10.155 2.614 8.154 1.00 89.31 108 THR A O 1
ATOM 832 N N . THR A 1 109 ? -9.126 0.647 8.249 1.00 91.44 109 THR A N 1
ATOM 833 C CA . THR A 1 109 ? -9.552 0.253 6.893 1.00 91.44 109 THR A CA 1
ATOM 834 C C . THR A 1 109 ? -10.301 -1.080 6.951 1.00 91.44 109 THR A C 1
ATOM 836 O O . THR A 1 109 ? -9.697 -2.056 7.404 1.00 91.44 109 THR A O 1
ATOM 839 N N . PRO A 1 110 ? -11.563 -1.156 6.491 1.00 94.69 110 PRO A N 1
ATOM 840 C CA . PRO A 1 110 ? -12.304 -2.413 6.437 1.00 94.69 110 PRO A CA 1
ATOM 841 C C . PRO A 1 110 ? -11.638 -3.372 5.447 1.00 94.69 110 PRO A C 1
ATOM 843 O O . PRO A 1 110 ? -11.226 -2.972 4.353 1.00 94.69 110 PRO A O 1
ATOM 846 N N . GLY A 1 111 ? -11.496 -4.635 5.839 1.00 90.38 111 GLY A N 1
ATOM 847 C CA . GLY A 1 111 ? -10.737 -5.617 5.078 1.00 90.38 111 GLY A CA 1
ATOM 848 C C . GLY A 1 111 ? -11.380 -6.016 3.750 1.00 90.38 111 GLY A C 1
ATOM 849 O O . GLY A 1 111 ? -10.658 -6.220 2.775 1.00 90.38 111 GLY A O 1
ATOM 850 N N . SER A 1 112 ? -12.713 -6.010 3.655 1.00 94.00 112 SER A N 1
ATOM 851 C CA . SER A 1 112 ? -13.452 -6.258 2.403 1.00 94.00 112 SER A CA 1
ATOM 852 C C . SER A 1 112 ? -13.097 -5.287 1.269 1.00 94.00 112 SER A C 1
ATOM 854 O O . SER A 1 112 ? -13.198 -5.639 0.093 1.00 94.00 112 SER A O 1
ATOM 856 N N . GLY A 1 113 ? -12.583 -4.092 1.589 1.00 90.19 113 GLY A N 1
ATOM 857 C CA . GLY A 1 113 ? -12.043 -3.151 0.601 1.00 90.19 113 GLY A CA 1
ATOM 858 C C . GLY A 1 113 ? -10.807 -3.664 -0.157 1.00 90.19 113 GLY A C 1
ATOM 859 O O . GLY A 1 113 ? -10.445 -3.096 -1.185 1.00 90.19 113 GLY A O 1
ATOM 860 N N . PHE A 1 114 ? -10.168 -4.740 0.317 1.00 89.75 114 PHE A N 1
ATOM 861 C CA . PHE A 1 114 ? -9.045 -5.424 -0.340 1.00 89.75 114 PHE A CA 1
ATOM 862 C C . PHE A 1 114 ? -9.478 -6.669 -1.134 1.00 89.75 114 PHE A C 1
ATOM 864 O O . PHE A 1 114 ? -8.627 -7.409 -1.625 1.00 89.75 114 PHE A O 1
ATOM 871 N N . GLY A 1 115 ? -10.788 -6.893 -1.278 1.00 90.00 115 GLY A N 1
ATOM 872 C CA . GLY A 1 115 ? -11.380 -8.053 -1.943 1.00 90.00 115 GLY A CA 1
ATOM 873 C C . GLY A 1 115 ? -12.130 -8.976 -0.972 1.00 90.00 115 GLY A C 1
ATOM 874 O O . GLY A 1 115 ? -12.059 -8.794 0.245 1.00 90.00 115 GLY A O 1
ATOM 875 N N . PRO A 1 116 ? -12.836 -10.001 -1.487 1.00 90.31 116 PRO A N 1
ATOM 876 C CA . PRO A 1 116 ? -13.738 -10.837 -0.686 1.00 90.31 116 PRO A CA 1
ATOM 877 C C . PRO A 1 116 ? -13.026 -11.621 0.428 1.00 90.31 116 PRO A C 1
ATOM 879 O O . PRO A 1 116 ? -13.608 -11.854 1.480 1.00 90.31 116 PRO A O 1
ATOM 882 N N . GLY A 1 117 ? -11.751 -11.983 0.240 1.00 88.75 117 GLY A N 1
ATOM 883 C CA . GLY A 1 117 ? -10.954 -12.679 1.259 1.00 88.75 117 GLY A CA 1
ATOM 884 C C .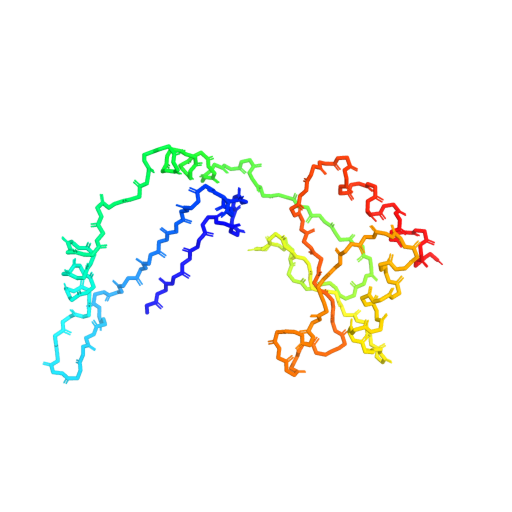 GLY A 1 117 ? -10.543 -11.814 2.458 1.00 88.75 117 GLY A C 1
ATOM 885 O O . GLY A 1 117 ? -9.962 -12.338 3.402 1.00 88.75 117 GLY A O 1
ATOM 886 N N . GLY A 1 118 ? -10.808 -10.505 2.422 1.00 87.56 118 GLY A N 1
ATOM 887 C CA . GLY A 1 118 ? -10.566 -9.599 3.544 1.00 87.56 118 GLY A CA 1
ATOM 888 C C . GLY A 1 118 ? -11.773 -9.407 4.464 1.00 87.56 118 GLY A C 1
ATOM 889 O O . GLY A 1 118 ? -11.678 -8.638 5.420 1.00 87.56 118 GLY A O 1
ATOM 890 N N . GLU A 1 119 ? -12.907 -10.055 4.188 1.00 95.00 119 GLU A N 1
ATOM 891 C CA . GLU A 1 119 ? -14.084 -9.978 5.056 1.00 95.00 119 GLU A CA 1
ATOM 892 C C . GLU A 1 119 ? -13.794 -10.553 6.451 1.00 95.00 119 GLU A C 1
ATOM 894 O O . GLU A 1 119 ? -13.033 -11.508 6.590 1.00 95.00 119 GLU A O 1
ATOM 899 N N . GLY A 1 120 ? -14.369 -9.946 7.491 1.00 91.69 120 GLY A N 1
ATOM 900 C CA . GLY A 1 120 ? -14.063 -10.293 8.883 1.00 91.69 120 GLY A CA 1
ATOM 901 C C . GLY A 1 120 ? -12.717 -9.766 9.389 1.00 91.69 120 GLY A C 1
ATOM 902 O O . GLY A 1 120 ? -12.324 -10.075 10.509 1.00 91.69 120 GLY A O 1
ATOM 903 N N . PHE A 1 121 ? -11.995 -8.949 8.613 1.00 91.81 121 PHE A N 1
ATOM 904 C CA . PHE A 1 121 ? -10.742 -8.332 9.051 1.00 91.81 121 PHE A CA 1
ATOM 905 C C . PHE A 1 121 ? -10.767 -6.809 8.986 1.00 91.81 121 PHE A C 1
ATOM 907 O O . PHE A 1 121 ? -11.485 -6.194 8.196 1.00 91.81 121 PHE A O 1
ATOM 914 N N . VAL A 1 122 ? -9.906 -6.191 9.792 1.00 91.25 122 VAL A N 1
ATOM 915 C CA . VAL A 1 122 ? -9.647 -4.752 9.777 1.00 91.25 122 VAL A CA 1
ATOM 916 C C . VAL A 1 122 ? -8.145 -4.494 9.725 1.00 91.25 122 VAL A C 1
ATOM 918 O O . VAL A 1 122 ? -7.361 -5.074 10.480 1.00 91.25 122 VAL A O 1
ATOM 921 N N . ARG A 1 123 ? -7.733 -3.570 8.852 1.00 88.69 123 ARG A N 1
ATOM 922 C CA . ARG A 1 123 ? -6.361 -3.056 8.811 1.00 88.69 123 ARG A CA 1
ATOM 923 C C . ARG A 1 123 ? -6.217 -1.864 9.739 1.00 88.69 123 ARG A C 1
ATOM 925 O O . ARG A 1 123 ? -6.936 -0.873 9.584 1.00 88.69 123 ARG A O 1
ATOM 932 N N . VAL A 1 124 ? 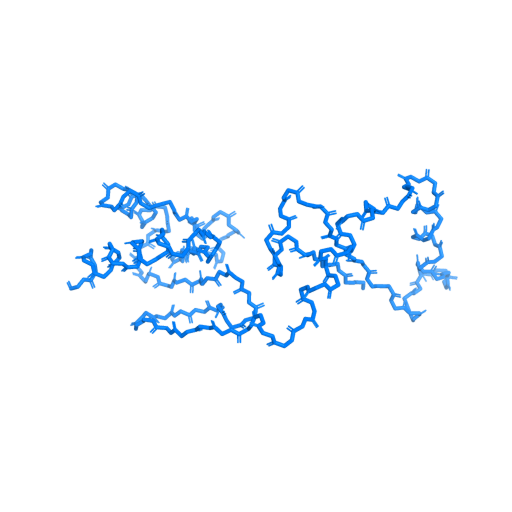-5.207 -1.899 10.598 1.00 79.25 124 VAL A N 1
ATOM 933 C CA . VAL A 1 124 ? -4.801 -0.742 11.403 1.00 79.25 124 VAL A CA 1
ATOM 934 C C . VAL A 1 124 ? -3.389 -0.335 11.002 1.00 79.25 124 VAL A C 1
ATOM 936 O O . VAL A 1 124 ? -2.462 -1.142 11.022 1.00 79.25 124 VAL A O 1
ATOM 939 N N . SER A 1 125 ? -3.236 0.920 10.586 1.00 78.62 125 SER A N 1
ATOM 940 C CA . SER A 1 125 ? -1.946 1.496 10.201 1.00 78.62 125 SER A CA 1
ATOM 941 C C . SER A 1 125 ? -1.116 1.830 11.440 1.00 78.62 125 SER A C 1
ATOM 943 O O . SER A 1 125 ? -1.646 2.389 12.396 1.00 78.62 125 SER A O 1
ATOM 945 N N . ALA A 1 126 ? 0.188 1.557 11.397 1.00 73.31 126 ALA A N 1
ATOM 946 C CA . ALA A 1 126 ? 1.134 2.018 12.414 1.00 73.31 126 ALA A CA 1
ATOM 947 C C . ALA A 1 126 ? 1.696 3.423 12.112 1.00 73.31 126 ALA A C 1
ATOM 949 O O . ALA A 1 126 ? 2.459 3.972 12.904 1.00 73.31 126 ALA A O 1
ATOM 950 N N . PHE A 1 127 ? 1.339 4.022 10.968 1.00 73.81 127 PHE A N 1
ATOM 951 C CA . PHE A 1 127 ? 1.760 5.378 10.619 1.00 73.81 127 PHE A CA 1
ATOM 952 C C . PHE A 1 127 ? 0.983 6.432 11.411 1.00 73.81 127 PHE A C 1
ATOM 954 O O . PHE A 1 127 ? -0.221 6.597 11.224 1.00 73.81 127 PHE A O 1
ATOM 961 N N . GLY A 1 128 ? 1.699 7.188 12.238 1.00 71.50 128 GLY A N 1
ATOM 962 C CA . GLY A 1 128 ? 1.185 8.323 12.996 1.00 71.50 128 GLY A CA 1
ATOM 963 C C . GLY A 1 128 ? 2.235 8.844 13.976 1.00 71.50 128 GLY A C 1
ATOM 964 O O . GLY A 1 128 ? 3.235 8.173 14.236 1.00 71.50 128 GLY A O 1
ATOM 965 N N . HIS A 1 129 ? 2.016 10.041 14.526 1.00 74.62 129 HIS A N 1
ATOM 966 C CA . HIS A 1 129 ? 2.825 10.535 15.644 1.00 74.62 129 HIS A CA 1
ATOM 967 C C . HIS A 1 129 ? 2.710 9.586 16.841 1.00 74.62 129 HIS A C 1
ATOM 969 O O . HIS A 1 129 ? 1.650 8.991 17.062 1.00 74.62 129 HIS A O 1
ATOM 975 N N . ARG A 1 130 ? 3.795 9.430 17.609 1.00 66.38 130 ARG A N 1
ATOM 976 C CA . ARG A 1 130 ? 3.861 8.458 18.708 1.00 66.38 130 ARG A CA 1
ATOM 977 C C . ARG A 1 130 ? 2.730 8.672 19.711 1.00 66.38 130 ARG A C 1
ATOM 979 O O . ARG A 1 130 ? 2.109 7.698 20.125 1.00 66.38 130 ARG A O 1
ATOM 986 N N . GLU A 1 131 ? 2.434 9.921 20.044 1.00 70.62 131 GLU A N 1
ATOM 987 C CA . GLU A 1 131 ? 1.371 10.311 20.969 1.00 70.62 131 GLU A CA 1
ATOM 988 C C . GLU A 1 131 ? 0.000 9.849 20.457 1.00 70.62 131 GLU A C 1
ATOM 990 O O . GLU A 1 131 ? -0.774 9.256 21.204 1.00 70.62 131 GLU A O 1
ATOM 995 N N . ASN A 1 132 ? -0.259 10.019 19.158 1.00 76.00 132 ASN A N 1
ATOM 996 C CA . ASN A 1 132 ? -1.517 9.617 18.526 1.00 76.00 132 ASN A CA 1
ATOM 997 C C . ASN A 1 132 ? -1.674 8.093 18.463 1.00 76.00 132 ASN A C 1
ATOM 999 O O . ASN A 1 132 ? -2.777 7.587 18.650 1.00 76.00 132 ASN A O 1
ATOM 1003 N N . ILE A 1 133 ? -0.587 7.353 18.213 1.00 70.62 133 ILE A N 1
ATOM 1004 C CA . ILE A 1 133 ? -0.615 5.883 18.217 1.00 70.62 133 ILE A CA 1
ATOM 1005 C C . ILE A 1 133 ? -0.882 5.358 19.631 1.00 70.62 133 ILE A C 1
ATOM 1007 O O . ILE A 1 133 ? -1.707 4.463 19.807 1.00 70.62 133 ILE A O 1
ATOM 1011 N N . LEU A 1 134 ? -0.224 5.927 20.645 1.00 68.94 134 LEU A N 1
ATOM 1012 C CA . LEU A 1 134 ? -0.467 5.561 22.041 1.00 68.94 134 LEU A CA 1
ATOM 1013 C C . LEU A 1 134 ? -1.915 5.858 22.449 1.00 68.94 134 LEU A C 1
ATOM 1015 O O . LEU A 1 134 ? -2.564 4.994 23.036 1.00 68.94 134 LEU A O 1
ATOM 1019 N N . GLU A 1 135 ? -2.440 7.024 22.077 1.00 76.69 135 GLU A N 1
ATOM 1020 C CA . GLU A 1 135 ? -3.831 7.409 22.323 1.00 76.69 135 GLU A CA 1
ATOM 1021 C C . GLU A 1 135 ? -4.823 6.471 21.616 1.00 76.69 135 GLU A C 1
ATOM 1023 O O . GLU A 1 135 ? -5.754 5.968 22.244 1.00 76.69 135 GLU A O 1
ATOM 1028 N N . ALA A 1 136 ? -4.606 6.148 20.337 1.00 72.62 136 ALA A N 1
ATOM 1029 C CA . ALA A 1 136 ? -5.443 5.194 19.609 1.00 72.62 136 ALA A CA 1
ATOM 1030 C C . ALA A 1 136 ? -5.445 3.810 20.286 1.00 72.62 136 ALA A C 1
ATOM 1032 O O . ALA A 1 136 ? -6.508 3.227 20.511 1.00 72.62 136 ALA A O 1
ATOM 1033 N N . CYS A 1 137 ? -4.274 3.317 20.702 1.00 72.00 137 CYS A N 1
ATOM 1034 C CA . CYS A 1 137 ? -4.143 2.074 21.462 1.00 72.00 137 CYS A CA 1
ATOM 1035 C C . CYS A 1 137 ? -4.891 2.120 22.804 1.00 72.00 137 CYS A C 1
ATOM 1037 O O . CYS A 1 137 ? -5.506 1.126 23.194 1.00 72.00 137 CYS A O 1
ATOM 1039 N N . LEU A 1 138 ? -4.862 3.250 23.519 1.00 76.69 138 LEU A N 1
ATOM 1040 C CA . LEU A 1 138 ? -5.616 3.432 24.764 1.00 76.69 138 LEU A CA 1
ATOM 1041 C C . LEU A 1 138 ? -7.128 3.387 24.520 1.00 76.69 138 LEU A C 1
ATOM 1043 O O . LEU A 1 138 ? -7.848 2.733 25.277 1.00 76.69 138 LEU A O 1
ATOM 1047 N N . ARG A 1 139 ? -7.613 4.015 23.444 1.00 83.88 139 ARG A N 1
ATOM 1048 C CA . ARG A 1 139 ? -9.035 3.975 23.070 1.00 83.88 139 ARG A CA 1
ATOM 1049 C C . ARG A 1 139 ? -9.491 2.575 22.682 1.00 83.88 139 ARG A C 1
ATOM 1051 O O . ARG A 1 139 ? -10.533 2.140 23.165 1.00 83.88 139 ARG A O 1
ATOM 1058 N N . PHE A 1 140 ? -8.695 1.836 21.907 1.00 79.31 140 PHE A N 1
ATOM 1059 C CA . PHE A 1 140 ? -8.979 0.429 21.604 1.00 79.31 140 PHE A CA 1
ATOM 1060 C C . PHE A 1 140 ? -9.029 -0.429 22.867 1.00 79.31 140 PHE A C 1
ATOM 1062 O O . PHE A 1 140 ? -9.975 -1.190 23.051 1.00 79.31 140 PHE A O 1
ATOM 1069 N N . LYS A 1 141 ? -8.066 -0.250 23.782 1.00 75.75 141 LYS A N 1
ATOM 1070 C CA . LYS A 1 141 ? -8.069 -0.932 25.084 1.00 75.75 141 LYS A CA 1
ATOM 1071 C C . LYS A 1 141 ? -9.295 -0.600 25.930 1.00 75.75 141 LYS A C 1
ATOM 1073 O O . LYS A 1 141 ? -9.659 -1.417 26.758 1.00 75.75 141 LYS A O 1
ATOM 1078 N N . LYS A 1 142 ? -9.891 0.587 25.795 1.00 83.00 142 LYS A N 1
ATOM 1079 C CA . LYS A 1 142 ? -11.112 0.962 26.524 1.00 83.00 142 LYS A CA 1
ATOM 1080 C C . LYS A 1 142 ? -12.369 0.386 25.871 1.00 83.00 142 LYS A C 1
ATOM 1082 O O . LYS A 1 142 ? -13.289 0.020 26.589 1.00 83.00 142 LYS A O 1
ATOM 1087 N N . LEU A 1 143 ? -12.406 0.335 24.540 1.00 84.31 143 LEU A N 1
ATOM 1088 C CA . LEU A 1 143 ? -13.546 -0.182 23.783 1.00 84.31 143 LEU A CA 1
ATOM 1089 C C . LEU A 1 143 ? -13.705 -1.700 23.937 1.00 84.31 143 LEU A C 1
ATOM 1091 O O . LEU A 1 143 ? -14.823 -2.179 24.074 1.00 84.31 143 LEU A O 1
ATOM 1095 N N . TYR A 1 144 ? -12.592 -2.432 23.924 1.00 77.00 144 TYR A N 1
ATOM 1096 C CA . TYR A 1 144 ? -12.575 -3.894 23.883 1.00 77.00 144 TYR A CA 1
ATOM 1097 C C . TYR A 1 144 ? -12.046 -4.545 25.172 1.00 77.00 144 TYR A C 1
ATOM 1099 O O . TYR A 1 144 ? -11.446 -5.620 25.124 1.00 77.00 144 TYR A O 1
ATOM 1107 N N . LYS A 1 145 ? -12.186 -3.850 26.303 1.00 62.47 145 LYS A N 1
ATOM 1108 C CA . LYS A 1 145 ? -11.819 -4.363 27.627 1.00 62.47 145 LYS A CA 1
ATOM 1109 C C . LYS A 1 145 ? -12.914 -5.226 28.228 1.00 62.47 145 LYS A C 1
ATOM 1111 O O . LYS A 1 145 ? -14.096 -4.889 28.005 1.00 62.47 145 LYS A O 1
#

Mean predicted aligned error: 10.63 Å